Protein AF-A0A1H3N1G0-F1 (afdb_monomer_lite)

Structure (mmCIF, N/CA/C/O backbone):
data_AF-A0A1H3N1G0-F1
#
_entry.id   AF-A0A1H3N1G0-F1
#
loop_
_atom_site.group_PDB
_atom_site.id
_atom_site.type_symbol
_atom_site.label_atom_id
_atom_site.label_alt_id
_atom_site.label_comp_id
_atom_site.label_asym_id
_atom_site.label_entity_id
_atom_site.label_seq_id
_atom_site.pdbx_PDB_ins_code
_atom_site.Cartn_x
_atom_site.Cartn_y
_atom_site.Cartn_z
_atom_site.occupancy
_atom_site.B_iso_or_equiv
_atom_site.auth_seq_id
_atom_site.auth_comp_id
_atom_site.auth_asym_id
_atom_site.auth_atom_id
_atom_site.pdbx_PDB_model_num
ATOM 1 N N . MET A 1 1 ? -1.402 -11.539 16.187 1.00 59.75 1 MET A N 1
ATOM 2 C CA . MET A 1 1 ? -0.026 -11.312 15.692 1.00 59.75 1 MET A CA 1
ATOM 3 C C . MET A 1 1 ? 0.128 -9.807 15.528 1.00 59.75 1 MET A C 1
ATOM 5 O O . MET A 1 1 ? -0.830 -9.204 15.069 1.00 59.75 1 MET A O 1
ATOM 9 N N . LYS A 1 2 ? 1.218 -9.183 15.993 1.00 71.25 2 LYS A N 1
ATOM 10 C CA . LYS A 1 2 ? 1.372 -7.721 15.881 1.00 71.25 2 LYS A CA 1
ATOM 11 C C . LYS A 1 2 ? 1.696 -7.379 14.423 1.00 71.25 2 LYS A C 1
ATOM 13 O O . LYS A 1 2 ? 2.650 -7.939 13.884 1.00 71.25 2 LYS A O 1
ATOM 18 N N . SER A 1 3 ? 0.884 -6.543 13.784 1.00 81.31 3 SER A N 1
ATOM 19 C CA . SER A 1 3 ? 1.112 -6.111 12.406 1.00 81.31 3 SER A CA 1
A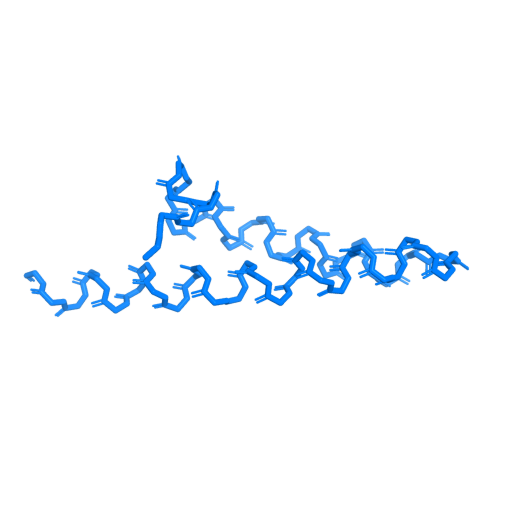TOM 20 C C . SER A 1 3 ? 2.276 -5.125 12.378 1.00 81.31 3 SER A C 1
ATOM 22 O O . SER A 1 3 ? 2.406 -4.274 13.259 1.00 81.31 3 SER A O 1
ATOM 24 N N . ARG A 1 4 ? 3.118 -5.181 11.341 1.00 86.56 4 ARG A N 1
ATOM 25 C CA . ARG A 1 4 ? 4.168 -4.166 11.144 1.00 86.56 4 ARG A CA 1
ATOM 26 C C . ARG A 1 4 ? 3.603 -2.763 10.897 1.00 86.56 4 ARG A C 1
ATOM 28 O O . ARG A 1 4 ? 4.335 -1.790 11.036 1.00 86.56 4 ARG A O 1
ATOM 35 N N . PHE A 1 5 ? 2.313 -2.661 10.574 1.00 91.31 5 PHE A N 1
ATOM 36 C CA . PHE A 1 5 ? 1.613 -1.398 10.354 1.00 91.31 5 PHE A CA 1
ATOM 37 C C . PHE A 1 5 ? 0.930 -0.846 11.612 1.00 91.31 5 PHE A C 1
ATOM 39 O O . PHE A 1 5 ? 0.373 0.243 11.553 1.00 91.31 5 PHE A O 1
ATOM 46 N N . ASP A 1 6 ? 1.018 -1.534 12.759 1.00 86.81 6 ASP A N 1
ATOM 47 C CA . ASP A 1 6 ? 0.416 -1.085 14.029 1.00 86.81 6 ASP A CA 1
ATOM 48 C C . ASP A 1 6 ? 1.003 0.244 14.553 1.00 86.81 6 ASP A C 1
ATOM 50 O O . ASP A 1 6 ? 0.462 0.834 15.486 1.00 86.81 6 ASP A O 1
ATOM 54 N N . VAL A 1 7 ? 2.124 0.706 13.988 1.00 89.94 7 VAL A N 1
ATOM 55 C CA . VAL A 1 7 ? 2.740 2.007 14.301 1.00 89.94 7 VAL A CA 1
ATOM 56 C C . VAL A 1 7 ? 2.082 3.182 13.574 1.00 89.94 7 VAL A C 1
ATOM 58 O O . VAL A 1 7 ? 2.327 4.324 13.950 1.00 89.94 7 VAL A O 1
ATOM 61 N N . PHE A 1 8 ? 1.265 2.908 12.555 1.00 90.88 8 PHE A N 1
ATOM 62 C CA . PHE A 1 8 ? 0.579 3.913 11.753 1.00 90.88 8 PHE A CA 1
ATOM 63 C C . PHE A 1 8 ? -0.882 4.034 12.179 1.00 90.88 8 PHE A C 1
ATOM 65 O O . PHE A 1 8 ? -1.554 3.050 12.500 1.00 90.88 8 PHE A O 1
ATOM 72 N N . ASN A 1 9 ? -1.408 5.252 12.147 1.00 91.06 9 ASN A N 1
ATOM 73 C CA . ASN A 1 9 ? -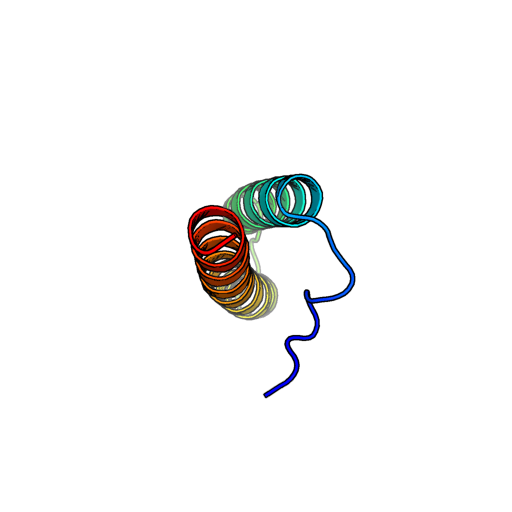2.834 5.485 12.310 1.00 91.06 9 ASN A CA 1
ATOM 74 C C . ASN A 1 9 ? -3.607 5.159 11.014 1.00 91.06 9 ASN A C 1
ATOM 76 O O . ASN A 1 9 ? -3.030 4.985 9.942 1.00 91.06 9 ASN A O 1
ATOM 80 N N . ALA A 1 10 ? -4.939 5.099 11.098 1.00 88.31 10 ALA A N 1
ATOM 81 C CA . ALA A 1 10 ? -5.792 4.731 9.963 1.00 88.31 10 ALA A CA 1
ATOM 82 C C . ALA A 1 10 ? -5.572 5.600 8.704 1.00 88.31 10 ALA A C 1
ATOM 84 O O . ALA A 1 10 ? -5.592 5.071 7.595 1.00 88.31 10 ALA A O 1
ATOM 85 N N . ASN A 1 11 ? -5.326 6.904 8.869 1.00 91.50 11 ASN A N 1
ATOM 86 C CA . ASN A 1 11 ? -5.117 7.824 7.747 1.00 91.50 11 ASN A CA 1
ATOM 87 C C . ASN A 1 11 ? -3.740 7.608 7.102 1.00 91.50 11 ASN A C 1
ATOM 89 O O . ASN A 1 11 ? -3.608 7.676 5.883 1.00 91.50 11 ASN A O 1
ATOM 93 N N . GLU A 1 12 ? -2.716 7.322 7.908 1.00 94.69 12 GLU A N 1
ATOM 94 C CA . GLU A 1 12 ? -1.372 6.987 7.422 1.00 94.69 12 GLU A CA 1
ATOM 95 C C . GLU A 1 12 ? -1.373 5.660 6.655 1.00 94.69 12 GLU A C 1
ATOM 97 O O . GLU A 1 12 ? -0.768 5.567 5.588 1.00 94.69 12 GLU A O 1
ATOM 102 N N . ILE A 1 13 ? -2.103 4.653 7.149 1.00 94.19 13 ILE A N 1
ATOM 103 C CA . ILE A 1 13 ? -2.277 3.372 6.448 1.00 94.19 13 ILE A CA 1
ATOM 104 C C . ILE A 1 13 ? -2.984 3.590 5.104 1.00 94.19 13 ILE A C 1
ATOM 106 O O . ILE A 1 13 ? -2.569 3.019 4.097 1.00 94.19 13 ILE A O 1
ATOM 110 N N . GLU A 1 14 ? -4.015 4.436 5.057 1.00 91.75 14 GLU A N 1
ATOM 111 C CA . GLU A 1 14 ? -4.713 4.768 3.811 1.00 91.75 14 GLU A CA 1
ATOM 112 C C . GLU A 1 14 ? -3.802 5.488 2.805 1.00 91.75 14 GLU A C 1
ATOM 114 O O . GLU A 1 14 ? -3.771 5.114 1.631 1.00 91.75 14 GLU A O 1
ATOM 119 N N . ALA A 1 15 ? -3.003 6.456 3.259 1.00 94.19 15 ALA A N 1
ATOM 120 C CA . ALA A 1 15 ? -2.031 7.141 2.410 1.00 94.19 15 ALA A CA 1
ATOM 121 C C . ALA A 1 15 ? -0.972 6.172 1.854 1.00 94.19 15 ALA A C 1
ATOM 123 O O . ALA A 1 15 ? -0.666 6.203 0.660 1.00 94.19 15 ALA A O 1
ATOM 124 N N . LEU A 1 16 ? -0.454 5.265 2.690 1.00 93.81 16 LEU A N 1
ATOM 125 C CA . LEU A 1 16 ? 0.483 4.222 2.265 1.00 93.81 16 LEU A CA 1
ATOM 126 C C . LEU A 1 16 ? -0.153 3.268 1.249 1.00 93.81 16 LEU A C 1
ATOM 128 O O . LEU A 1 16 ? 0.489 2.910 0.261 1.00 93.81 16 LEU A O 1
ATOM 132 N N . GLN A 1 17 ? -1.417 2.883 1.449 1.00 92.81 17 GLN A N 1
ATOM 133 C CA . GLN A 1 17 ? -2.140 2.018 0.518 1.00 92.81 17 GLN A CA 1
ATOM 134 C C . GLN A 1 17 ? -2.300 2.690 -0.855 1.00 92.81 17 GLN A C 1
ATOM 136 O O . GLN A 1 17 ? -2.025 2.065 -1.881 1.00 92.81 17 GLN A O 1
ATOM 141 N N . GLN A 1 18 ? -2.681 3.971 -0.884 1.00 92.50 18 GLN A N 1
ATOM 142 C CA . GLN A 1 18 ? -2.791 4.750 -2.122 1.00 92.50 18 GLN A CA 1
ATOM 143 C C . GLN A 1 18 ? -1.433 4.907 -2.820 1.00 92.50 18 GLN A C 1
ATOM 145 O O . GLN A 1 18 ? -1.344 4.708 -4.032 1.00 92.50 18 GLN A O 1
ATOM 150 N N . ALA A 1 19 ? -0.366 5.193 -2.069 1.00 91.94 19 ALA A N 1
ATOM 151 C CA . ALA A 1 19 ? 0.986 5.295 -2.615 1.00 91.94 19 ALA A CA 1
ATOM 152 C C . ALA A 1 19 ? 1.455 3.971 -3.242 1.00 91.94 19 ALA A C 1
ATOM 154 O O . ALA A 1 19 ? 1.994 3.976 -4.348 1.00 91.94 19 ALA A O 1
ATOM 155 N N . MET A 1 20 ? 1.204 2.832 -2.585 1.00 93.06 20 MET A N 1
ATOM 156 C CA . MET A 1 20 ? 1.555 1.515 -3.135 1.00 93.06 20 MET A CA 1
ATOM 157 C C . MET A 1 20 ? 0.733 1.156 -4.370 1.00 93.06 20 MET A C 1
ATOM 159 O O . MET A 1 20 ? 1.267 0.553 -5.297 1.00 93.06 20 MET A O 1
ATOM 163 N N . TYR A 1 21 ? -0.538 1.555 -4.425 1.00 90.19 21 TYR A N 1
ATOM 164 C CA . TYR A 1 21 ? -1.360 1.384 -5.622 1.00 90.19 21 TYR A CA 1
ATOM 165 C C . TYR A 1 21 ? -0.836 2.197 -6.816 1.00 90.19 21 TYR A C 1
ATOM 167 O O . TYR A 1 21 ? -0.819 1.692 -7.937 1.00 90.19 21 TYR A O 1
ATOM 175 N N . LEU A 1 22 ? -0.388 3.437 -6.592 1.00 91.06 22 LEU A N 1
ATOM 176 C CA . LEU A 1 22 ? 0.237 4.249 -7.642 1.00 91.06 22 LEU A CA 1
ATOM 177 C C . LEU A 1 22 ? 1.569 3.642 -8.089 1.00 91.06 22 LEU A C 1
ATOM 179 O O . LEU A 1 22 ? 1.773 3.445 -9.281 1.00 91.06 22 LEU A O 1
ATOM 183 N N . PHE A 1 23 ? 2.420 3.240 -7.144 1.00 90.38 23 PHE A N 1
ATOM 184 C CA . PHE A 1 23 ? 3.675 2.560 -7.460 1.00 90.38 23 PHE A CA 1
ATOM 185 C C . PHE A 1 23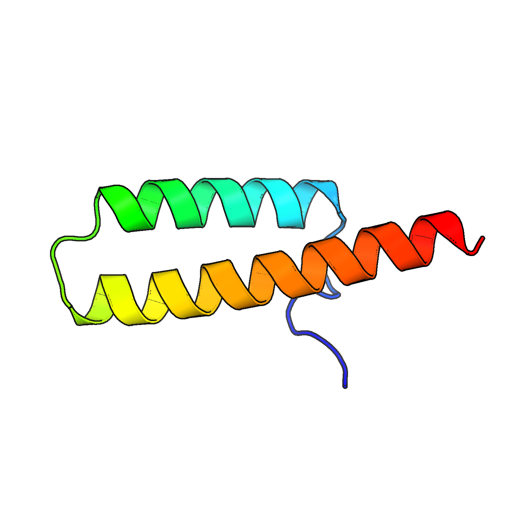 ? 3.452 1.273 -8.269 1.00 90.38 23 PHE A C 1
ATOM 187 O O . PHE A 1 23 ? 4.185 1.010 -9.214 1.00 90.38 23 PHE A O 1
ATOM 194 N N . LEU A 1 24 ? 2.411 0.492 -7.957 1.00 88.81 24 LEU A N 1
ATOM 195 C CA . LEU A 1 24 ? 2.030 -0.699 -8.725 1.00 88.81 24 LEU A CA 1
ATOM 196 C C . LEU A 1 24 ? 1.700 -0.402 -10.192 1.00 88.81 24 LEU A C 1
ATOM 198 O O . LEU A 1 24 ? 1.934 -1.263 -11.036 1.00 88.81 24 LEU A O 1
ATOM 202 N N . LYS A 1 25 ? 1.138 0.773 -10.501 1.00 87.69 25 LYS A N 1
ATOM 203 C CA . LYS A 1 25 ? 0.837 1.169 -11.886 1.00 87.69 25 LYS A CA 1
ATOM 204 C C . LYS A 1 25 ? 2.092 1.483 -12.687 1.00 87.69 25 LYS A C 1
ATOM 206 O O . LYS A 1 25 ? 2.112 1.212 -13.884 1.00 87.69 25 LYS A O 1
ATOM 211 N N . ASP A 1 26 ? 3.097 2.035 -12.018 1.00 89.94 26 ASP A N 1
ATOM 212 C CA . ASP A 1 26 ? 4.337 2.497 -12.642 1.00 89.94 26 ASP A CA 1
ATOM 213 C C . ASP A 1 26 ? 5.467 1.453 -12.558 1.00 89.94 26 ASP A C 1
ATOM 215 O O . ASP A 1 26 ? 6.509 1.611 -13.190 1.00 89.94 26 ASP A O 1
ATOM 219 N N . ALA A 1 27 ? 5.273 0.374 -11.792 1.00 89.56 27 ALA A N 1
ATOM 220 C CA . ALA A 1 27 ? 6.226 -0.718 -11.661 1.00 89.56 27 ALA A CA 1
ATOM 221 C C . ALA A 1 27 ? 6.346 -1.510 -12.973 1.00 89.56 27 ALA A C 1
ATOM 223 O O . ALA A 1 27 ? 5.407 -2.169 -13.420 1.00 89.56 27 ALA A O 1
ATOM 224 N N . ASP A 1 28 ? 7.540 -1.504 -13.554 1.00 91.06 28 ASP A N 1
ATOM 225 C CA . ASP A 1 28 ? 7.869 -2.172 -14.817 1.00 91.06 28 ASP A CA 1
ATOM 226 C C . ASP A 1 28 ? 8.631 -3.495 -14.626 1.00 91.06 28 ASP A C 1
ATOM 228 O O . ASP A 1 28 ? 8.736 -4.308 -15.548 1.00 91.06 28 ASP A O 1
ATOM 232 N N . SER A 1 29 ? 9.129 -3.750 -13.414 1.00 93.62 29 SER A N 1
ATOM 233 C CA . SER A 1 29 ? 9.839 -4.976 -13.069 1.00 93.62 29 SER A CA 1
ATOM 234 C C . SER A 1 29 ? 8.939 -5.976 -12.337 1.00 93.62 29 SER A C 1
ATOM 236 O O . SER A 1 29 ? 8.120 -5.629 -11.480 1.00 93.62 29 SER A O 1
ATOM 238 N N . ARG A 1 30 ? 9.128 -7.270 -12.628 1.00 90.69 30 ARG A N 1
ATOM 239 C CA . ARG A 1 30 ? 8.407 -8.366 -11.955 1.00 90.69 30 ARG A CA 1
ATOM 240 C C . ARG A 1 30 ? 8.639 -8.376 -10.442 1.00 90.69 30 ARG A C 1
ATOM 242 O O . ARG A 1 30 ? 7.732 -8.723 -9.689 1.00 90.69 30 ARG A O 1
ATOM 249 N N . GLU A 1 31 ? 9.842 -8.015 -10.007 1.00 91.62 31 GLU A N 1
ATOM 250 C CA . GLU A 1 31 ? 10.193 -7.920 -8.591 1.00 91.62 31 GLU A CA 1
ATOM 251 C C . GLU A 1 31 ? 9.424 -6.781 -7.913 1.00 91.62 31 GLU A C 1
ATOM 253 O O . GLU A 1 31 ? 8.754 -7.008 -6.905 1.00 91.62 31 GLU A O 1
ATOM 258 N N . SER A 1 32 ? 9.430 -5.589 -8.516 1.00 90.69 32 SER A N 1
ATOM 259 C CA . SER A 1 32 ? 8.690 -4.422 -8.025 1.00 90.69 32 SER A CA 1
ATOM 260 C C . SER A 1 32 ? 7.188 -4.699 -7.945 1.00 90.69 32 SER A C 1
ATOM 262 O O . SER A 1 32 ? 6.570 -4.380 -6.932 1.00 90.69 32 SER A O 1
ATOM 264 N N . LEU A 1 33 ? 6.615 -5.365 -8.956 1.00 90.38 33 LEU A N 1
ATOM 265 C CA . LEU A 1 33 ? 5.211 -5.792 -8.952 1.00 90.38 33 LEU A CA 1
ATOM 266 C C . LEU A 1 33 ? 4.902 -6.766 -7.804 1.00 90.38 33 LEU A C 1
ATOM 268 O O . LEU A 1 33 ? 3.888 -6.615 -7.124 1.00 90.38 33 LEU A O 1
ATOM 272 N N . GLY A 1 34 ? 5.774 -7.750 -7.559 1.00 92.38 34 GLY A N 1
ATOM 273 C CA . GLY A 1 34 ? 5.589 -8.729 -6.484 1.00 92.38 34 GLY A CA 1
ATOM 274 C C . GLY A 1 34 ? 5.655 -8.102 -5.089 1.00 92.38 34 GLY A C 1
ATOM 275 O O . GLY A 1 34 ? 4.783 -8.346 -4.249 1.00 92.38 34 GLY A O 1
ATOM 276 N N . VAL A 1 35 ? 6.661 -7.258 -4.851 1.00 90.69 35 VAL A N 1
ATOM 277 C CA . VAL A 1 35 ? 6.849 -6.563 -3.569 1.00 90.69 35 VAL A CA 1
ATOM 278 C C . VAL A 1 35 ? 5.701 -5.591 -3.313 1.00 90.69 35 VAL A C 1
ATOM 280 O O . VAL A 1 35 ? 5.084 -5.635 -2.247 1.00 90.69 35 VAL A O 1
ATOM 283 N N . ALA A 1 36 ? 5.364 -4.752 -4.292 1.00 90.06 36 ALA A N 1
ATOM 284 C CA . ALA A 1 36 ? 4.308 -3.761 -4.139 1.00 90.06 36 ALA A CA 1
ATOM 285 C C . ALA A 1 36 ? 2.919 -4.398 -4.018 1.00 90.06 36 ALA A C 1
ATOM 287 O O . ALA A 1 36 ? 2.105 -3.937 -3.221 1.00 90.06 36 ALA A O 1
ATOM 288 N N . GLY A 1 37 ? 2.662 -5.500 -4.732 1.00 90.94 37 GLY A N 1
ATOM 289 C CA . GLY A 1 37 ? 1.419 -6.261 -4.608 1.00 90.94 37 GLY A CA 1
ATOM 290 C C . GLY A 1 37 ? 1.247 -6.852 -3.211 1.00 90.94 37 GLY A C 1
ATOM 291 O O . GLY A 1 37 ? 0.180 -6.721 -2.609 1.00 90.94 37 GLY A O 1
ATOM 292 N N . THR A 1 38 ? 2.318 -7.431 -2.661 1.00 92.69 38 THR A N 1
ATOM 293 C CA . THR A 1 38 ? 2.322 -7.974 -1.294 1.00 92.69 38 THR A CA 1
ATOM 294 C C . THR A 1 38 ? 2.096 -6.867 -0.263 1.00 92.69 38 THR A C 1
ATOM 296 O O . THR A 1 38 ? 1.202 -6.979 0.572 1.00 92.69 38 THR A O 1
ATOM 299 N N . LEU A 1 39 ? 2.834 -5.755 -0.358 1.00 92.31 39 LEU A N 1
ATOM 300 C CA . LEU A 1 39 ? 2.676 -4.6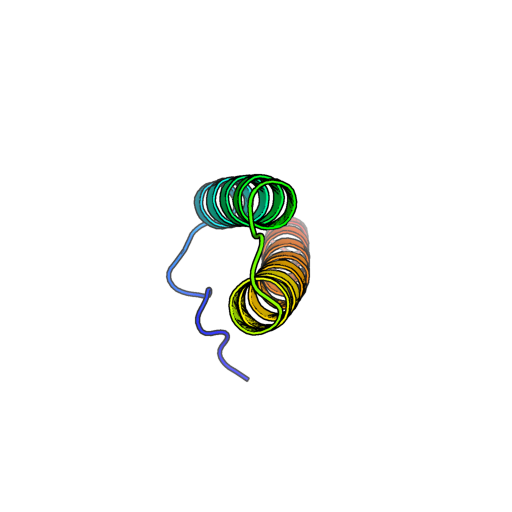18 0.554 1.00 92.31 39 LEU A CA 1
ATOM 301 C C . LEU A 1 39 ? 1.273 -4.003 0.484 1.00 92.31 39 LEU A C 1
ATOM 303 O O . LEU A 1 39 ? 0.686 -3.705 1.521 1.00 92.31 39 LEU A O 1
ATOM 307 N N . HIS A 1 40 ? 0.710 -3.851 -0.716 1.00 92.00 40 HIS A N 1
ATOM 308 C CA . HIS A 1 40 ? -0.647 -3.339 -0.892 1.00 92.00 40 HIS A CA 1
ATOM 309 C C . HIS A 1 40 ? -1.694 -4.254 -0.235 1.00 92.00 40 HIS A C 1
ATOM 311 O O . HIS A 1 40 ? -2.610 -3.765 0.427 1.00 92.00 40 HIS A O 1
ATOM 317 N N . ALA A 1 41 ? -1.559 -5.576 -0.379 1.00 91.88 41 ALA A N 1
ATOM 318 C CA . ALA A 1 41 ? -2.460 -6.536 0.258 1.00 91.88 41 ALA A CA 1
ATOM 319 C C . ALA A 1 41 ? -2.369 -6.490 1.791 1.00 91.88 41 ALA A C 1
ATOM 321 O O . ALA A 1 41 ? -3.392 -6.503 2.474 1.00 91.88 41 ALA A O 1
ATOM 322 N N . GLU A 1 42 ? -1.163 -6.385 2.345 1.00 93.25 42 GLU A N 1
ATOM 323 C CA . GLU A 1 42 ? -1.005 -6.285 3.795 1.00 93.25 42 GLU A CA 1
ATOM 324 C C . GLU A 1 42 ? -1.554 -4.964 4.361 1.00 93.25 42 GLU A C 1
ATOM 326 O O . G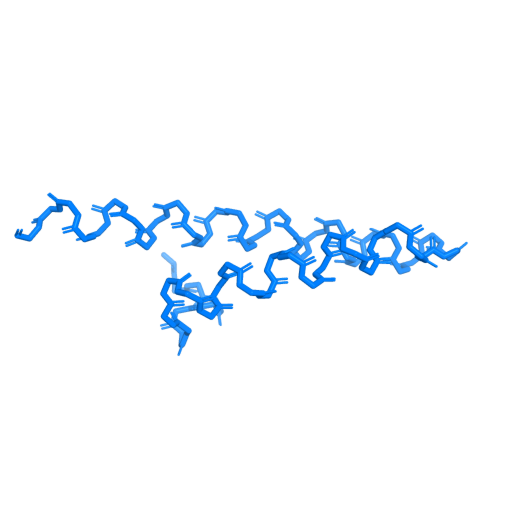LU A 1 42 ? -2.193 -4.967 5.414 1.00 93.25 42 GLU A O 1
ATOM 331 N N . LEU A 1 43 ? -1.366 -3.846 3.650 1.00 93.62 43 LEU A N 1
ATOM 332 C CA . LEU A 1 43 ? -1.947 -2.549 4.015 1.00 93.62 43 LEU A CA 1
ATOM 333 C C . LEU A 1 43 ? -3.479 -2.586 3.993 1.00 93.62 43 LEU A C 1
ATOM 335 O O . LEU A 1 43 ? -4.117 -2.016 4.877 1.00 93.62 43 LEU A O 1
ATOM 339 N N . PHE A 1 44 ? -4.074 -3.299 3.031 1.00 90.12 44 PHE A N 1
ATOM 340 C CA . PHE A 1 44 ? -5.523 -3.498 2.971 1.00 90.12 44 PHE A CA 1
ATOM 341 C C . PHE A 1 44 ? -6.055 -4.199 4.231 1.00 90.12 44 PHE A C 1
ATOM 343 O O . PHE A 1 44 ? -7.035 -3.742 4.824 1.00 90.12 44 PHE A O 1
ATOM 350 N N . VAL A 1 45 ? -5.388 -5.270 4.677 1.00 91.25 45 VAL A N 1
ATOM 351 C CA . VAL A 1 45 ? -5.755 -5.989 5.910 1.00 91.25 45 VAL A CA 1
ATOM 352 C C . VAL A 1 45 ? -5.576 -5.091 7.136 1.00 91.25 45 VAL A C 1
ATOM 354 O O . VAL A 1 45 ? -6.501 -4.958 7.935 1.00 91.25 45 VAL A O 1
ATOM 357 N N . ALA A 1 46 ? -4.434 -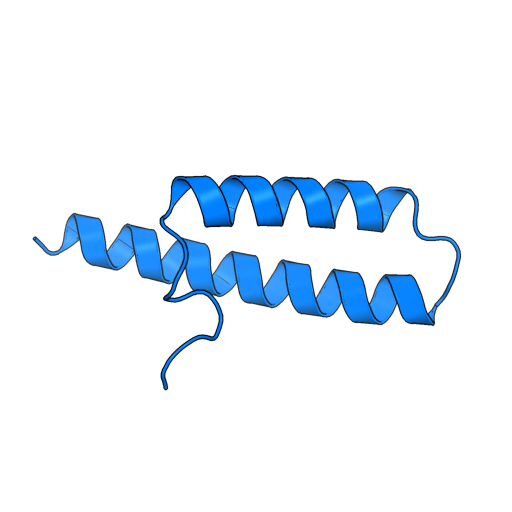4.408 7.252 1.00 90.75 46 ALA A N 1
ATOM 358 C CA . ALA A 1 46 ? -4.160 -3.510 8.374 1.00 90.75 46 ALA A CA 1
ATOM 359 C C . ALA A 1 46 ? -5.182 -2.362 8.474 1.00 90.75 46 ALA A C 1
ATOM 361 O O . ALA A 1 46 ? -5.604 -1.993 9.573 1.00 90.75 46 ALA A O 1
ATOM 362 N N . ARG A 1 47 ? -5.631 -1.819 7.334 1.00 88.81 47 ARG A N 1
ATOM 363 C CA . ARG A 1 47 ? -6.681 -0.793 7.289 1.00 88.81 47 ARG A CA 1
ATOM 364 C C . ARG A 1 47 ? -8.009 -1.338 7.804 1.00 88.81 47 ARG A C 1
ATOM 366 O O . ARG A 1 47 ? -8.646 -0.681 8.625 1.00 88.81 47 ARG A O 1
ATOM 373 N N . ALA A 1 48 ? -8.417 -2.520 7.339 1.00 87.19 48 ALA A N 1
ATOM 374 C CA . ALA A 1 48 ? -9.658 -3.153 7.776 1.00 87.19 48 ALA A CA 1
ATOM 375 C C . ALA A 1 48 ? -9.664 -3.369 9.299 1.00 87.19 48 ALA A C 1
ATOM 377 O O . ALA A 1 48 ? -10.597 -2.945 9.976 1.00 87.19 48 ALA A O 1
ATOM 378 N N . GLU A 1 49 ? -8.576 -3.913 9.851 1.00 87.38 49 GLU A N 1
ATOM 379 C CA . GLU A 1 49 ? -8.423 -4.117 11.297 1.00 87.38 49 GLU A CA 1
ATOM 380 C C . GLU A 1 49 ? -8.449 -2.802 12.097 1.00 87.38 49 GLU A C 1
ATOM 382 O O . GLU A 1 49 ? -8.996 -2.755 13.201 1.00 87.38 49 GLU A O 1
ATOM 387 N N . SER A 1 50 ? -7.869 -1.725 11.556 1.00 83.75 50 SER A N 1
ATOM 388 C CA . SER A 1 50 ? -7.863 -0.401 12.193 1.00 83.75 50 SER A CA 1
ATOM 389 C C . SER A 1 50 ? -9.269 0.207 12.293 1.00 83.75 50 SER A C 1
ATOM 391 O O . SER A 1 50 ? -9.617 0.807 13.312 1.00 83.75 50 SER A O 1
ATOM 393 N N . ILE A 1 51 ? -10.098 0.019 11.261 1.00 78.50 51 ILE A N 1
ATOM 394 C CA . ILE A 1 51 ? -11.482 0.513 11.225 1.00 78.50 51 ILE A CA 1
ATOM 395 C C . ILE A 1 51 ? -12.357 -0.278 12.203 1.00 78.50 51 ILE A C 1
ATOM 397 O O . ILE A 1 51 ? -13.027 0.324 13.039 1.00 78.50 51 ILE A O 1
ATOM 401 N N . THR A 1 52 ? -12.286 -1.613 12.183 1.00 73.00 52 THR A N 1
ATOM 402 C CA . THR A 1 52 ? -13.081 -2.466 13.085 1.00 73.00 52 THR A CA 1
ATOM 403 C C . THR A 1 52 ? -12.758 -2.215 14.563 1.00 73.00 52 THR A C 1
ATOM 405 O O . THR A 1 52 ? -13.653 -2.236 15.409 1.00 73.00 52 THR A O 1
ATOM 408 N N . LYS A 1 53 ? -11.494 -1.909 14.896 1.00 66.19 53 LYS A N 1
ATOM 409 C CA . LYS A 1 53 ? -11.109 -1.499 16.259 1.00 66.19 53 LYS A CA 1
ATOM 410 C C . LYS A 1 53 ? -11.755 -0.178 16.692 1.00 66.19 53 LYS A C 1
ATOM 412 O O . LYS A 1 53 ? -12.081 -0.048 17.865 1.00 66.19 53 LYS A O 1
ATOM 417 N N . LYS A 1 54 ? -11.948 0.791 15.786 1.00 60.44 54 LYS A N 1
ATOM 418 C CA . LYS A 1 54 ? -12.608 2.072 16.112 1.00 60.44 54 LYS A CA 1
ATOM 419 C C . LYS A 1 54 ? -14.111 1.926 16.348 1.00 60.44 54 LYS A C 1
ATOM 421 O O . LYS A 1 54 ? -14.648 2.664 17.160 1.00 60.44 54 LYS A O 1
ATOM 426 N N . GLU A 1 55 ? -14.774 0.996 15.665 1.00 61.78 55 GLU A N 1
ATOM 427 C CA . GLU A 1 55 ? -16.221 0.759 15.814 1.00 61.78 55 GLU A CA 1
ATOM 428 C C . GLU A 1 55 ? -16.589 -0.029 17.081 1.00 61.78 55 GLU A C 1
ATOM 430 O O . GLU A 1 55 ? -17.754 -0.079 17.461 1.00 61.78 55 GLU A O 1
ATOM 435 N N . SER A 1 56 ? -15.603 -0.635 17.747 1.00 57.28 56 SER A N 1
ATOM 436 C CA . SER A 1 56 ? -15.803 -1.445 18.958 1.00 57.28 56 SER A CA 1
ATOM 437 C C . SER A 1 56 ? -15.568 -0.670 20.269 1.00 57.28 56 SER A C 1
ATOM 439 O O . SER A 1 56 ? -15.522 -1.299 21.327 1.00 57.28 56 SER A O 1
ATOM 441 N N . CYS A 1 57 ? -15.376 0.657 20.207 1.00 44.97 57 CYS A N 1
ATOM 442 C CA . CYS A 1 57 ? -15.081 1.534 21.350 1.00 44.97 57 CYS A CA 1
ATOM 443 C C . CYS A 1 57 ? -16.263 2.427 21.737 1.00 44.97 57 CYS A C 1
ATOM 445 O O . CYS A 1 57 ? -16.885 3.013 20.824 1.00 44.97 57 CYS A O 1
#

Foldseek 3Di:
DDQPCVVDALVRLVVLLVVLVVQCVVDPDPVSVVVSVVSNVSSVVVNVVNVVVVVVD

Sequence (57 aa):
MKSRFDVFNANEIEALQQAMYLFLKDADSRESLGVAGTLHAELFVARAESITKKESC

pLDDT: mean 86.4, std 10.78, range [44.97, 94.69]

Secondary structure (DSSP, 8-state):
---TTTTS-HHHHHHHHHHHHHHHHH--SHHHHHHHHHHHHHHHHHHHHHHHHHHT-

Radius of gyration: 12.46 Å; chains: 1; bounding box: 26×19×36 Å